Protein AF-A0A1H1R9D0-F1 (afdb_monomer_lite)

Structure (mmCIF, N/CA/C/O backbone):
data_AF-A0A1H1R9D0-F1
#
_entry.id   AF-A0A1H1R9D0-F1
#
loop_
_atom_site.group_PDB
_atom_site.id
_atom_site.type_symbol
_atom_site.label_atom_id
_atom_site.label_alt_id
_atom_site.label_comp_id
_atom_site.label_asym_id
_atom_site.label_entity_id
_atom_site.label_seq_id
_atom_site.pdbx_PDB_ins_code
_atom_site.Cartn_x
_atom_site.Cartn_y
_atom_site.Cartn_z
_atom_site.occupancy
_atom_site.B_iso_or_equiv
_atom_site.auth_seq_id
_atom_site.auth_comp_id
_atom_site.auth_asym_id
_atom_site.auth_atom_id
_atom_site.pdbx_PDB_model_num
ATOM 1 N N . MET A 1 1 ? -3.147 -25.261 20.384 1.00 51.31 1 MET A N 1
ATOM 2 C CA . MET A 1 1 ? -3.220 -24.280 21.496 1.00 51.31 1 MET A CA 1
ATOM 3 C C . MET A 1 1 ? -3.231 -22.815 21.038 1.00 51.31 1 MET A C 1
ATOM 5 O O . MET A 1 1 ? -4.119 -22.096 21.470 1.00 51.31 1 MET A O 1
ATOM 9 N N . LYS A 1 2 ? -2.351 -22.361 20.124 1.00 52.25 2 LYS A N 1
ATOM 10 C CA . LYS A 1 2 ? -2.318 -20.949 19.658 1.00 52.25 2 LYS A CA 1
ATOM 11 C C . LYS A 1 2 ? -3.640 -20.425 19.057 1.00 52.25 2 LYS A C 1
ATOM 13 O O . LYS A 1 2 ? -3.983 -19.272 19.278 1.00 52.25 2 LYS A O 1
ATOM 18 N N . ASN A 1 3 ? -4.405 -21.270 18.360 1.00 53.91 3 ASN A N 1
ATOM 19 C CA . ASN A 1 3 ? -5.672 -20.859 17.737 1.00 53.91 3 ASN A CA 1
ATOM 20 C C . ASN A 1 3 ? -6.796 -20.575 18.749 1.00 53.91 3 ASN A C 1
ATOM 22 O O . ASN A 1 3 ? -7.566 -19.650 18.541 1.00 53.91 3 ASN A O 1
ATOM 26 N N . VAL A 1 4 ? -6.869 -21.312 19.861 1.00 58.56 4 VAL A N 1
ATOM 27 C CA . VAL A 1 4 ? -7.943 -21.147 20.860 1.00 58.56 4 VAL A CA 1
ATOM 28 C C . VAL A 1 4 ? -7.725 -19.881 21.697 1.00 58.56 4 VAL A C 1
ATOM 30 O O . VAL A 1 4 ? -8.655 -19.111 21.905 1.00 58.56 4 VAL A O 1
ATOM 33 N N . VAL A 1 5 ? -6.478 -19.602 22.091 1.00 59.44 5 VAL A N 1
ATOM 34 C CA . VAL A 1 5 ? -6.114 -18.376 22.829 1.00 59.44 5 VAL A CA 1
ATOM 35 C C . VAL A 1 5 ? -6.335 -17.121 21.977 1.00 59.44 5 VAL A C 1
ATOM 37 O O . VAL A 1 5 ? -6.843 -16.118 22.474 1.00 59.44 5 VAL A O 1
ATOM 40 N N . LEU A 1 6 ? -6.027 -17.186 20.675 1.00 61.44 6 LEU A N 1
ATOM 41 C CA . LEU A 1 6 ? -6.288 -16.086 19.744 1.00 61.44 6 LEU A CA 1
ATOM 42 C C . LEU A 1 6 ? -7.794 -15.813 19.583 1.00 61.44 6 LEU A C 1
ATOM 44 O O . LEU A 1 6 ? -8.192 -14.657 19.477 1.00 61.44 6 LEU A O 1
ATOM 48 N N . ILE A 1 7 ? -8.632 -16.857 19.608 1.00 60.56 7 ILE A N 1
ATOM 49 C CA . ILE A 1 7 ? -10.095 -16.725 19.533 1.00 60.56 7 ILE A CA 1
ATOM 50 C C . ILE A 1 7 ? -10.646 -16.001 20.770 1.00 60.56 7 ILE A C 1
ATOM 52 O O . ILE A 1 7 ? -11.399 -15.043 20.614 1.00 60.56 7 ILE A O 1
ATOM 56 N N . TYR A 1 8 ? -10.228 -16.379 21.983 1.00 58.56 8 TYR A N 1
ATOM 57 C CA . TYR A 1 8 ? -10.655 -15.688 23.211 1.00 58.56 8 TYR A CA 1
ATOM 58 C C . TYR A 1 8 ? -10.183 -14.227 23.261 1.00 58.56 8 TYR A C 1
ATOM 60 O O . TYR A 1 8 ? -10.942 -13.355 23.679 1.00 58.56 8 TYR A O 1
ATOM 68 N N . PHE A 1 9 ? -8.972 -13.939 22.771 1.00 65.19 9 PHE A N 1
ATOM 69 C CA . PHE A 1 9 ? -8.471 -12.566 22.666 1.00 65.19 9 PHE A CA 1
ATOM 70 C C . PHE A 1 9 ? -9.308 -11.710 21.699 1.00 65.19 9 PHE A C 1
ATOM 72 O O . PHE A 1 9 ? -9.555 -10.543 21.979 1.00 65.19 9 PHE A O 1
ATOM 79 N N . ILE A 1 10 ? -9.797 -12.290 20.595 1.00 65.00 10 ILE A N 1
ATOM 80 C CA . ILE A 1 10 ? -10.668 -11.603 19.624 1.00 65.00 10 ILE A CA 1
ATOM 81 C C . ILE A 1 10 ? -12.083 -11.373 20.184 1.00 65.00 10 ILE A C 1
ATOM 83 O O . ILE A 1 10 ? -12.690 -10.344 19.888 1.00 65.00 10 ILE A O 1
ATOM 87 N N . LEU A 1 11 ? -12.612 -12.300 20.990 1.00 69.19 11 LEU A N 1
ATOM 88 C CA . LEU A 1 11 ? -13.972 -12.217 21.545 1.00 69.19 11 LEU A CA 1
ATOM 89 C C . LEU A 1 11 ? -14.133 -11.133 22.632 1.00 69.19 11 LEU A C 1
ATOM 91 O O . LEU A 1 11 ? -15.245 -10.650 22.827 1.00 69.19 11 LEU A O 1
ATOM 95 N N . GLY A 1 12 ? -13.045 -10.711 23.291 1.00 78.00 12 GLY A N 1
ATOM 96 C CA . GLY A 1 12 ? -13.025 -9.620 24.283 1.00 78.00 12 GLY A CA 1
ATOM 97 C C . GLY A 1 12 ? -12.301 -8.342 23.833 1.00 78.00 12 GLY A C 1
ATOM 98 O O . GLY A 1 12 ? -12.005 -7.476 24.656 1.00 78.00 12 GLY A O 1
ATOM 99 N N . GLU A 1 13 ? -11.959 -8.229 22.548 1.00 86.06 13 GLU A N 1
ATOM 100 C CA . GLU A 1 13 ? -11.088 -7.169 22.032 1.00 86.06 13 GLU A CA 1
ATOM 101 C C . GLU A 1 13 ? -11.774 -5.790 22.030 1.00 86.06 13 GLU A C 1
ATOM 103 O O . GLU A 1 13 ? -12.853 -5.607 21.456 1.00 86.06 13 GLU A O 1
ATOM 108 N N . LYS A 1 14 ? -11.119 -4.769 22.604 1.00 93.06 14 LYS A N 1
ATOM 109 C CA . LYS A 1 14 ? -11.600 -3.378 22.519 1.00 93.06 14 LYS A CA 1
ATOM 110 C C . LYS A 1 14 ? -11.496 -2.861 21.079 1.00 93.06 14 LYS A C 1
ATOM 112 O O . LYS A 1 14 ? -10.582 -3.228 20.342 1.00 93.06 14 LYS A O 1
ATOM 117 N N . LYS A 1 15 ? -12.377 -1.927 20.689 1.00 90.88 15 LYS A N 1
ATOM 118 C CA . LYS A 1 15 ? -12.395 -1.320 19.336 1.00 90.88 15 LYS A CA 1
ATOM 119 C C . LYS A 1 15 ? -11.011 -0.829 18.876 1.00 90.88 15 LYS A C 1
ATOM 121 O O . LYS A 1 15 ? -10.632 -1.065 17.733 1.00 90.88 15 LYS A O 1
ATOM 126 N N . GLU A 1 16 ? -10.245 -0.211 19.773 1.00 88.00 16 GLU A N 1
ATOM 127 C CA . GLU A 1 16 ? -8.885 0.274 19.500 1.00 88.00 16 GLU A CA 1
ATOM 128 C C . GLU A 1 16 ? -7.887 -0.862 19.211 1.00 88.00 16 GLU A C 1
ATOM 130 O O . GLU A 1 16 ? -7.118 -0.793 18.252 1.00 88.00 16 GLU A O 1
ATOM 135 N N . GLN A 1 17 ? -7.919 -1.933 20.007 1.00 89.81 17 GLN A N 1
ATOM 136 C CA . GLN A 1 17 ? -7.062 -3.108 19.816 1.00 89.81 17 GLN A CA 1
ATOM 137 C C . GLN A 1 17 ? -7.390 -3.794 18.484 1.00 89.81 17 GLN A C 1
ATOM 139 O O . GLN A 1 17 ? -6.488 -4.068 17.689 1.00 89.81 17 GLN A O 1
ATOM 144 N N . LYS A 1 18 ? -8.689 -3.928 18.181 1.00 88.94 18 LYS A N 1
ATOM 145 C CA . LYS A 1 18 ? -9.185 -4.464 16.909 1.00 88.94 18 LYS A CA 1
ATOM 146 C C . LYS A 1 18 ? -8.704 -3.639 15.724 1.00 88.94 18 LYS A C 1
ATOM 148 O O . LYS A 1 18 ? -8.269 -4.210 14.724 1.00 88.94 18 LYS A O 1
ATOM 153 N N . PHE A 1 19 ? -8.750 -2.311 15.831 1.00 90.38 19 PHE A N 1
ATOM 154 C CA . PHE A 1 19 ? -8.216 -1.420 14.805 1.00 90.38 19 PHE A CA 1
ATOM 155 C C . PHE A 1 19 ? -6.719 -1.655 14.589 1.00 90.38 19 PHE A C 1
ATOM 157 O O . PHE A 1 19 ? -6.324 -1.954 13.463 1.00 90.38 19 PHE A O 1
ATOM 164 N N . LYS A 1 20 ? -5.907 -1.608 15.654 1.00 92.62 20 LYS A N 1
ATOM 165 C CA . LYS A 1 20 ? -4.449 -1.807 15.584 1.00 92.62 20 LYS A CA 1
ATOM 166 C C . LYS A 1 20 ? -4.092 -3.145 14.934 1.00 92.62 20 LYS A C 1
ATOM 168 O O . LYS A 1 20 ? -3.367 -3.166 13.944 1.00 92.62 20 LYS A O 1
ATOM 173 N N . ARG A 1 21 ? -4.687 -4.246 15.405 1.00 94.06 21 ARG A N 1
ATOM 174 C CA . ARG A 1 21 ? -4.445 -5.600 14.880 1.00 94.06 21 ARG A CA 1
ATOM 175 C C . ARG A 1 21 ? -4.813 -5.733 13.402 1.00 94.06 21 ARG A C 1
ATOM 177 O O . ARG A 1 21 ? -4.071 -6.330 12.620 1.00 94.06 21 ARG A O 1
ATOM 184 N N . ILE A 1 22 ? -5.977 -5.216 13.003 1.00 93.94 22 ILE A N 1
ATOM 185 C CA . ILE A 1 22 ? -6.428 -5.289 11.607 1.00 93.94 22 ILE A CA 1
ATOM 186 C C . ILE A 1 22 ? -5.554 -4.401 10.715 1.00 93.94 22 ILE A C 1
ATOM 188 O O . ILE A 1 22 ? -5.168 -4.841 9.630 1.00 93.94 22 ILE A O 1
ATOM 192 N N . ALA A 1 23 ? -5.237 -3.185 11.161 1.00 94.88 23 ALA A N 1
ATOM 193 C CA . ALA A 1 23 ? -4.402 -2.242 10.429 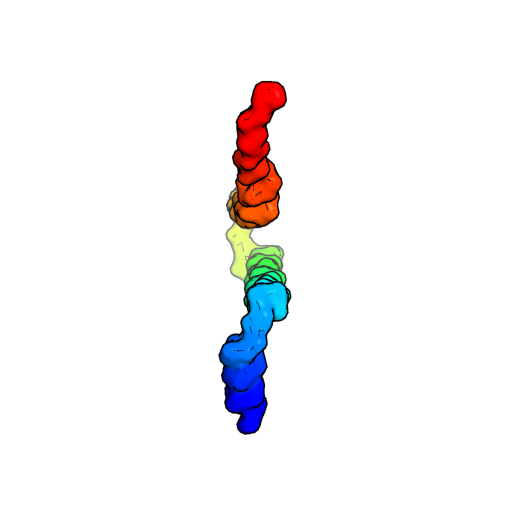1.00 94.88 23 ALA A CA 1
ATOM 194 C C . ALA A 1 23 ? -2.996 -2.809 10.206 1.00 94.88 23 ALA A C 1
ATOM 196 O O . ALA A 1 23 ? -2.557 -2.888 9.062 1.00 94.88 23 ALA A O 1
ATOM 197 N N . GLU A 1 24 ? -2.338 -3.298 11.257 1.00 96.31 24 GLU A N 1
ATOM 198 C CA . GLU A 1 24 ? -0.996 -3.879 11.182 1.00 96.31 24 GLU A CA 1
ATOM 199 C C . GLU A 1 24 ? -0.935 -5.056 10.198 1.00 96.31 24 GLU A C 1
ATOM 201 O O . GLU A 1 24 ? -0.101 -5.083 9.291 1.00 96.31 24 GLU A O 1
ATOM 206 N N . ASN A 1 25 ? -1.876 -6.000 10.298 1.00 95.69 25 ASN A N 1
ATOM 207 C CA . ASN A 1 25 ? -1.941 -7.131 9.374 1.00 95.69 25 ASN A CA 1
ATOM 208 C C . ASN A 1 25 ? -2.159 -6.683 7.917 1.00 95.69 25 ASN A C 1
ATOM 210 O O . ASN A 1 25 ? -1.540 -7.218 6.997 1.00 95.69 25 ASN A O 1
ATOM 214 N N . ARG A 1 26 ? -3.036 -5.698 7.682 1.00 97.44 26 ARG A N 1
ATOM 215 C CA . ARG A 1 26 ? -3.302 -5.172 6.332 1.00 97.44 26 ARG A CA 1
ATOM 216 C C . ARG A 1 26 ? -2.089 -4.442 5.761 1.00 97.44 26 ARG A C 1
ATOM 218 O O . ARG A 1 26 ? -1.721 -4.713 4.622 1.00 97.44 26 ARG A O 1
ATOM 225 N N . VAL A 1 27 ? -1.441 -3.586 6.548 1.00 97.62 27 VAL A N 1
ATOM 226 C CA . VAL A 1 27 ? -0.238 -2.850 6.137 1.00 97.62 27 VAL A CA 1
ATOM 227 C C . VAL A 1 27 ? 0.889 -3.819 5.787 1.00 97.62 27 VAL A C 1
ATOM 229 O O . VAL A 1 27 ? 1.467 -3.711 4.708 1.00 97.62 27 VAL A O 1
ATOM 232 N N . ASN A 1 28 ? 1.137 -4.834 6.617 1.00 97.81 28 ASN A N 1
ATOM 233 C CA . ASN A 1 28 ? 2.155 -5.849 6.336 1.00 97.81 28 ASN A CA 1
ATOM 234 C C . ASN A 1 28 ? 1.886 -6.609 5.027 1.00 97.81 28 ASN A C 1
ATOM 236 O O . ASN A 1 28 ? 2.808 -6.853 4.243 1.00 97.81 28 ASN A O 1
ATOM 240 N N . LYS A 1 29 ? 0.620 -6.943 4.743 1.00 97.88 29 LYS A N 1
ATOM 241 C CA . LYS A 1 29 ? 0.231 -7.563 3.466 1.00 97.88 29 LYS A CA 1
ATOM 242 C C . LYS A 1 29 ? 0.460 -6.629 2.279 1.00 97.88 29 LYS A C 1
ATOM 244 O O . LYS A 1 29 ? 1.018 -7.071 1.279 1.00 97.88 29 LYS A O 1
ATOM 249 N N . ILE A 1 30 ? 0.079 -5.357 2.394 1.00 97.94 30 ILE A N 1
ATOM 250 C CA . ILE A 1 30 ? 0.287 -4.352 1.342 1.00 97.94 30 ILE A CA 1
ATOM 251 C C . ILE A 1 30 ? 1.783 -4.179 1.057 1.00 97.94 30 ILE A C 1
ATOM 253 O O . ILE A 1 30 ? 2.190 -4.267 -0.097 1.00 97.94 30 ILE A O 1
ATOM 257 N N . ILE A 1 31 ? 2.622 -4.031 2.088 1.00 98.31 31 ILE A N 1
ATOM 258 C CA . ILE A 1 31 ? 4.082 -3.919 1.927 1.00 98.31 31 ILE A CA 1
ATOM 259 C C . ILE A 1 31 ? 4.647 -5.144 1.199 1.00 98.31 31 ILE A C 1
ATOM 261 O O . ILE A 1 31 ? 5.464 -5.002 0.288 1.00 98.31 31 ILE A O 1
ATOM 265 N N . LYS A 1 32 ? 4.201 -6.354 1.559 1.00 98.44 32 LYS A N 1
ATOM 266 C CA . LYS A 1 32 ? 4.621 -7.583 0.872 1.00 98.44 32 LYS A CA 1
ATOM 267 C C . LYS A 1 32 ? 4.239 -7.562 -0.611 1.00 98.44 32 LYS A C 1
ATOM 269 O O . LYS A 1 32 ? 5.067 -7.915 -1.444 1.00 98.44 32 LYS A O 1
ATOM 274 N N . LEU A 1 33 ? 3.021 -7.137 -0.940 1.00 98.19 33 LEU A N 1
ATOM 275 C CA . LEU A 1 33 ? 2.559 -7.030 -2.327 1.00 98.19 33 LEU A CA 1
ATOM 276 C C . LEU A 1 33 ? 3.338 -5.969 -3.113 1.00 98.19 33 LEU A C 1
ATOM 278 O O . LEU A 1 33 ? 3.728 -6.236 -4.244 1.00 98.19 33 LEU A O 1
ATOM 282 N N . ILE A 1 34 ? 3.647 -4.818 -2.508 1.00 98.25 34 ILE A N 1
ATOM 283 C CA . ILE A 1 34 ? 4.483 -3.780 -3.132 1.00 98.25 34 ILE A CA 1
ATOM 284 C C . ILE A 1 34 ? 5.888 -4.319 -3.434 1.00 98.25 34 ILE A C 1
ATOM 286 O O . ILE A 1 34 ? 6.422 -4.070 -4.512 1.00 98.25 34 ILE A O 1
ATOM 290 N N . ARG A 1 35 ? 6.484 -5.110 -2.531 1.00 98.31 35 ARG A N 1
ATOM 291 C CA . ARG A 1 35 ? 7.779 -5.768 -2.792 1.00 98.31 35 ARG A CA 1
ATOM 292 C C . ARG A 1 35 ? 7.699 -6.744 -3.968 1.00 98.31 35 ARG A C 1
ATOM 294 O O . ARG A 1 35 ? 8.586 -6.739 -4.812 1.00 98.31 35 ARG A O 1
ATOM 301 N N . LEU A 1 36 ? 6.631 -7.543 -4.048 1.00 98.19 36 LEU A N 1
ATOM 302 C CA . LEU A 1 36 ? 6.407 -8.450 -5.181 1.00 98.19 36 LEU A CA 1
ATOM 303 C C . LEU A 1 36 ? 6.219 -7.689 -6.496 1.00 98.19 36 LEU A C 1
ATOM 305 O O . LEU A 1 36 ? 6.784 -8.096 -7.506 1.00 98.19 36 LEU A O 1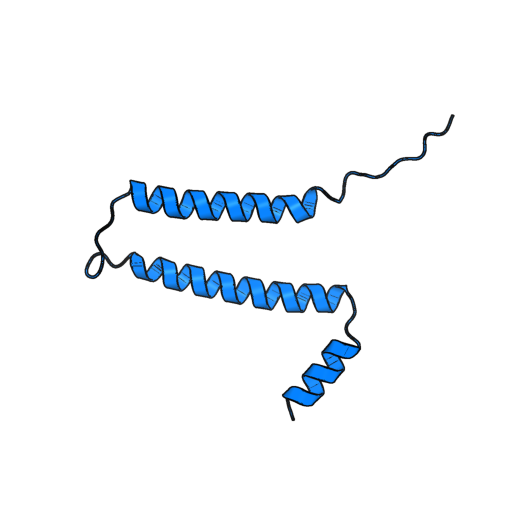
ATOM 309 N N . LEU A 1 37 ? 5.492 -6.571 -6.478 1.00 98.00 37 LEU A N 1
ATOM 310 C CA . LEU A 1 37 ? 5.372 -5.679 -7.629 1.00 98.00 37 LEU A CA 1
ATOM 311 C C . LEU A 1 37 ? 6.747 -5.144 -8.056 1.00 98.00 37 LEU A C 1
ATOM 313 O O . LEU A 1 37 ? 7.067 -5.141 -9.240 1.00 98.00 37 LEU A O 1
ATOM 317 N N . GLY A 1 38 ? 7.597 -4.777 -7.093 1.00 97.88 38 GLY A N 1
ATOM 318 C CA . GLY A 1 38 ? 8.977 -4.358 -7.342 1.00 97.88 38 GLY A CA 1
ATOM 319 C C . GLY A 1 38 ? 9.828 -5.408 -8.065 1.00 97.88 38 GLY A C 1
ATOM 320 O O . GLY A 1 38 ? 10.701 -5.038 -8.848 1.00 97.88 38 GLY A O 1
ATOM 321 N N . ASN A 1 39 ? 9.548 -6.706 -7.904 1.00 97.75 39 ASN A N 1
ATOM 322 C CA . ASN A 1 39 ? 10.263 -7.765 -8.630 1.00 97.75 39 ASN A CA 1
ATOM 323 C C . ASN A 1 39 ? 10.052 -7.695 -10.155 1.00 97.75 39 ASN A C 1
ATOM 325 O O . ASN A 1 39 ? 10.887 -8.201 -10.907 1.00 97.75 39 ASN A O 1
ATOM 329 N N . LEU A 1 40 ? 8.980 -7.041 -10.624 1.00 97.69 40 LEU A N 1
ATOM 330 C CA . LEU A 1 40 ? 8.741 -6.808 -12.053 1.00 97.69 40 LEU A CA 1
ATOM 331 C C . LEU A 1 40 ? 9.740 -5.820 -12.674 1.00 97.69 40 LEU A C 1
ATOM 333 O O . LEU A 1 40 ? 9.856 -5.759 -13.892 1.00 97.69 40 LEU A O 1
ATOM 337 N N . SER A 1 41 ? 10.517 -5.098 -11.858 1.00 97.44 41 SER A N 1
ATOM 338 C CA . SER A 1 41 ? 11.599 -4.221 -12.335 1.00 97.44 41 SER A CA 1
ATOM 339 C C . SER A 1 41 ? 12.742 -4.965 -13.037 1.00 97.44 41 SER A C 1
ATOM 341 O O . SER A 1 41 ? 13.591 -4.349 -13.685 1.00 97.44 41 SER A O 1
ATOM 343 N N . ASN A 1 42 ? 12.802 -6.293 -12.923 1.00 97.75 42 ASN A N 1
ATOM 344 C CA . ASN A 1 42 ? 13.832 -7.072 -13.587 1.00 97.75 42 ASN A CA 1
ATOM 345 C C . ASN A 1 42 ? 13.597 -7.128 -15.106 1.00 97.75 42 ASN A C 1
ATOM 347 O O . ASN A 1 42 ? 12.920 -8.026 -15.615 1.00 97.75 42 ASN A O 1
ATOM 351 N N . LYS A 1 43 ? 14.244 -6.214 -15.839 1.00 96.12 43 LYS A N 1
ATOM 352 C CA . LYS A 1 43 ? 14.169 -6.131 -17.307 1.00 96.12 43 LYS A CA 1
ATOM 353 C C . LYS A 1 43 ? 14.717 -7.350 -18.058 1.00 96.12 43 LYS A C 1
ATOM 355 O O . LYS A 1 43 ? 14.510 -7.458 -19.260 1.00 96.12 43 LYS A O 1
ATOM 360 N N . ARG A 1 44 ? 15.411 -8.279 -17.385 1.00 97.69 44 ARG A N 1
ATOM 361 C CA . ARG A 1 44 ? 15.796 -9.563 -18.001 1.00 97.69 44 ARG A CA 1
ATOM 362 C C . ARG A 1 44 ? 14.584 -10.468 -18.225 1.00 97.69 44 ARG A C 1
ATOM 364 O O . ARG A 1 44 ? 14.584 -11.244 -19.169 1.00 97.69 44 ARG A O 1
ATOM 371 N N . ASN A 1 45 ? 13.571 -10.350 -17.366 1.00 97.44 45 ASN A N 1
ATOM 372 C CA . ASN A 1 45 ? 12.370 -11.185 -17.393 1.00 97.44 45 ASN A CA 1
ATOM 373 C C . ASN A 1 45 ? 11.165 -10.458 -18.002 1.00 97.44 45 ASN A C 1
ATOM 375 O O . ASN A 1 45 ? 10.221 -11.107 -18.443 1.00 97.44 45 ASN A O 1
ATOM 379 N N . TYR A 1 46 ? 11.181 -9.123 -18.005 1.00 97.38 46 TYR A N 1
ATOM 380 C CA . TYR A 1 46 ? 10.037 -8.303 -18.388 1.00 97.38 46 TYR A CA 1
ATOM 381 C C . TYR A 1 46 ? 10.438 -7.164 -19.318 1.00 97.38 46 TYR A C 1
ATOM 383 O O . TYR A 1 46 ? 11.524 -6.596 -19.208 1.00 97.38 46 TYR A O 1
ATOM 391 N N . LYS A 1 47 ? 9.514 -6.781 -20.198 1.00 97.38 47 LYS A N 1
ATOM 392 C CA . LYS A 1 47 ? 9.622 -5.586 -21.030 1.00 97.38 47 LYS A CA 1
ATOM 393 C C . LYS A 1 47 ? 8.515 -4.624 -20.630 1.00 97.38 47 LYS A C 1
ATOM 395 O O . LYS A 1 47 ? 7.359 -5.021 -20.571 1.00 97.38 47 LYS A O 1
ATOM 400 N N . TYR A 1 48 ? 8.901 -3.389 -20.356 1.00 97.50 48 TYR A N 1
ATOM 401 C CA . TYR A 1 48 ? 7.996 -2.302 -20.023 1.00 97.50 48 TYR A CA 1
ATOM 402 C C . TYR A 1 48 ? 8.653 -0.971 -20.384 1.00 97.50 48 TYR A C 1
ATOM 404 O O . TYR A 1 48 ? 9.890 -0.867 -20.424 1.00 97.50 48 TYR A O 1
ATOM 412 N N . ASP A 1 49 ? 7.837 0.044 -20.629 1.00 97.62 49 ASP A N 1
ATOM 413 C CA . ASP A 1 49 ? 8.285 1.421 -20.807 1.00 97.62 49 ASP A CA 1
ATOM 414 C C . ASP A 1 49 ? 8.032 2.285 -19.560 1.00 97.62 49 ASP A C 1
ATOM 416 O O . ASP A 1 49 ? 7.456 1.844 -18.564 1.00 97.62 49 ASP A O 1
ATOM 420 N N . SER A 1 50 ? 8.519 3.527 -19.578 1.00 96.69 50 SER A N 1
ATOM 421 C CA . SER A 1 50 ? 8.324 4.451 -18.458 1.00 96.69 50 SER A CA 1
ATOM 422 C C . SER A 1 50 ? 6.858 4.840 -18.258 1.00 96.69 50 SER A C 1
ATOM 424 O O . SER A 1 50 ? 6.436 4.999 -17.119 1.00 96.69 50 SER A O 1
ATOM 426 N N . LYS A 1 51 ? 6.058 4.923 -19.328 1.00 98.38 51 LYS A N 1
ATOM 427 C CA . LYS A 1 51 ? 4.641 5.310 -19.254 1.00 98.38 51 LYS A CA 1
ATOM 428 C C . LYS A 1 51 ? 3.814 4.244 -18.540 1.00 98.38 51 LYS A C 1
ATOM 430 O O . LYS A 1 51 ? 2.875 4.574 -17.820 1.00 98.38 51 LYS A O 1
ATOM 435 N N . GLU A 1 52 ? 4.131 2.970 -18.744 1.00 98.06 52 GLU A N 1
ATOM 436 C CA . GLU A 1 52 ? 3.499 1.853 -18.040 1.00 98.06 52 GLU A CA 1
ATOM 437 C C . GLU A 1 52 ? 3.823 1.888 -16.544 1.00 98.06 52 GLU A C 1
ATOM 439 O O . GLU A 1 52 ? 2.921 1.739 -15.718 1.00 98.06 52 GLU A O 1
ATOM 444 N N . ILE A 1 53 ? 5.079 2.172 -16.184 1.00 98.06 53 ILE A N 1
ATOM 445 C CA . ILE A 1 53 ? 5.489 2.344 -14.784 1.00 98.06 53 ILE A CA 1
ATOM 446 C C . ILE A 1 53 ? 4.776 3.540 -14.143 1.00 98.06 53 ILE A C 1
ATOM 448 O O . ILE A 1 53 ? 4.223 3.405 -13.049 1.00 98.06 53 ILE A O 1
ATOM 452 N N . ASP A 1 54 ? 4.706 4.674 -14.840 1.00 98.31 54 ASP A N 1
ATOM 453 C CA . ASP A 1 54 ? 4.015 5.872 -14.357 1.00 98.31 54 ASP A CA 1
ATOM 454 C C . ASP A 1 54 ? 2.531 5.596 -14.090 1.00 98.31 54 ASP A C 1
ATOM 456 O O . ASP A 1 54 ? 2.007 5.980 -13.044 1.00 98.31 54 ASP A O 1
ATOM 460 N N . LYS A 1 55 ? 1.851 4.863 -14.983 1.00 98.50 55 LYS A N 1
ATOM 461 C CA . LYS A 1 55 ? 0.447 4.456 -14.793 1.00 98.50 55 LYS A CA 1
ATOM 462 C C . LYS A 1 55 ? 0.255 3.595 -13.545 1.00 98.50 55 LYS A C 1
ATOM 464 O O . LYS A 1 55 ? -0.696 3.827 -12.796 1.00 98.50 55 LYS A O 1
ATOM 469 N N . ILE A 1 56 ? 1.145 2.626 -13.308 1.00 98.12 56 ILE A N 1
ATOM 470 C CA . ILE A 1 56 ? 1.085 1.752 -12.126 1.00 98.12 56 ILE A CA 1
ATOM 471 C C . ILE A 1 56 ? 1.187 2.589 -10.849 1.00 98.12 56 ILE A C 1
ATOM 473 O O . ILE A 1 56 ? 0.345 2.473 -9.955 1.00 98.12 56 ILE A O 1
ATOM 477 N N . PHE A 1 57 ? 2.194 3.457 -10.758 1.00 98.31 57 PHE A N 1
ATOM 478 C CA . PHE A 1 57 ? 2.406 4.250 -9.549 1.00 98.31 57 PHE A CA 1
ATOM 479 C C . PHE A 1 57 ? 1.366 5.353 -9.372 1.00 98.31 57 PHE A C 1
ATOM 481 O O . PHE A 1 57 ? 0.962 5.607 -8.238 1.00 98.31 57 PHE A O 1
ATOM 488 N N . TYR A 1 58 ? 0.864 5.944 -10.457 1.00 98.38 58 TYR A N 1
ATOM 489 C CA . TYR A 1 58 ? -0.253 6.882 -10.397 1.00 98.38 58 TYR A CA 1
ATOM 490 C C . TYR A 1 58 ? -1.490 6.232 -9.769 1.00 98.38 58 TYR A C 1
ATOM 492 O O . TYR A 1 58 ? -2.051 6.778 -8.819 1.00 98.38 58 TYR A O 1
ATOM 500 N N . ALA A 1 59 ? -1.880 5.039 -10.230 1.00 98.25 59 ALA A N 1
ATOM 501 C CA . ALA A 1 59 ? -3.027 4.320 -9.679 1.00 98.25 59 ALA A CA 1
ATOM 502 C C . ALA A 1 59 ? -2.855 4.017 -8.178 1.00 98.25 59 ALA A C 1
ATOM 504 O O . ALA A 1 59 ? -3.759 4.278 -7.383 1.00 98.25 59 ALA A O 1
ATOM 505 N N . LEU A 1 60 ? -1.673 3.539 -7.769 1.00 98.12 60 LEU A N 1
ATOM 506 C CA . LEU A 1 60 ? -1.367 3.268 -6.359 1.00 98.12 60 LEU A CA 1
ATOM 507 C C . LEU A 1 60 ? -1.417 4.535 -5.495 1.00 98.12 60 LEU A C 1
ATOM 509 O O . LEU A 1 60 ? -1.951 4.506 -4.387 1.00 98.12 60 LEU A O 1
ATOM 513 N N . GLN A 1 61 ? -0.879 5.652 -5.987 1.00 98.12 61 GLN A N 1
ATOM 514 C CA . GLN A 1 61 ? -0.901 6.927 -5.271 1.00 98.12 61 GLN A CA 1
ATOM 515 C C . GLN A 1 61 ? -2.322 7.479 -5.117 1.00 98.12 61 GLN A C 1
ATOM 517 O O . GLN A 1 61 ? -2.658 7.964 -4.036 1.00 98.12 61 GLN A O 1
ATOM 522 N N . GLN A 1 62 ? -3.164 7.386 -6.155 1.00 97.94 62 GLN A N 1
ATOM 523 C CA . GLN A 1 62 ? -4.567 7.807 -6.066 1.00 97.94 62 GLN A CA 1
ATOM 524 C C . GLN A 1 62 ? -5.335 6.980 -5.032 1.00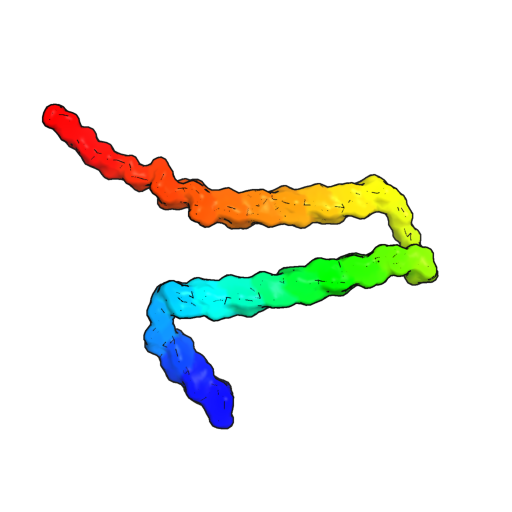 97.94 62 GLN A C 1
ATOM 526 O O . GLN A 1 62 ? -6.032 7.550 -4.193 1.00 97.94 62 GLN A O 1
ATOM 531 N N . GLU A 1 63 ? -5.156 5.657 -5.026 1.00 97.69 63 GLU A N 1
ATOM 532 C CA . GLU A 1 63 ? -5.819 4.785 -4.054 1.00 97.69 63 GLU A CA 1
ATOM 533 C C . GLU A 1 63 ? -5.340 5.060 -2.619 1.00 97.69 63 GLU A C 1
ATOM 535 O O . GLU A 1 63 ? -6.151 5.178 -1.698 1.00 97.69 63 GLU A O 1
ATOM 540 N N . LEU A 1 64 ? -4.028 5.251 -2.420 1.00 97.06 64 LEU A N 1
ATOM 541 C CA . LEU A 1 64 ? -3.473 5.640 -1.119 1.00 97.06 64 LEU A CA 1
ATOM 542 C C . LEU A 1 64 ? -4.033 6.984 -0.641 1.00 97.06 64 LEU A C 1
ATOM 544 O O . LEU A 1 64 ? -4.396 7.116 0.531 1.00 97.06 64 LEU A O 1
ATOM 548 N N . LYS A 1 65 ? -4.124 7.974 -1.536 1.00 96.25 65 LYS A N 1
ATOM 549 C CA . LYS A 1 65 ? -4.695 9.292 -1.236 1.00 96.25 65 LYS A CA 1
ATOM 550 C C . LYS A 1 65 ? -6.165 9.173 -0.832 1.00 96.25 65 LYS A C 1
ATOM 552 O O . LYS A 1 65 ? -6.522 9.660 0.238 1.00 96.25 65 LYS A O 1
ATOM 557 N N . SER A 1 66 ? -6.980 8.499 -1.642 1.00 95.38 66 SER A N 1
ATOM 558 C CA . SER A 1 66 ? -8.408 8.270 -1.382 1.00 95.38 66 SER A CA 1
ATOM 559 C C . SER A 1 66 ? -8.630 7.543 -0.053 1.00 95.38 66 SER A C 1
ATOM 561 O O . SER A 1 66 ? -9.392 7.994 0.803 1.00 95.38 66 SER A O 1
ATOM 563 N N . THR A 1 67 ? -7.878 6.466 0.193 1.00 95.38 67 THR A N 1
ATOM 564 C CA . THR A 1 67 ? -7.954 5.716 1.451 1.00 95.38 67 THR A CA 1
ATOM 565 C C . THR A 1 67 ? -7.582 6.585 2.652 1.00 95.38 67 THR A C 1
ATOM 567 O O . THR A 1 67 ? -8.279 6.538 3.664 1.00 95.38 67 THR A O 1
ATOM 570 N N . LYS A 1 68 ? -6.528 7.412 2.556 1.00 94.56 68 LYS A N 1
ATOM 571 C CA . LYS A 1 68 ? -6.133 8.336 3.632 1.00 94.56 68 LYS A CA 1
ATOM 572 C C . LYS A 1 68 ? -7.214 9.383 3.909 1.00 94.56 68 LYS A C 1
ATOM 574 O O . LYS A 1 68 ? -7.485 9.658 5.073 1.00 94.56 68 LYS A O 1
ATOM 579 N N . GLN A 1 69 ? -7.849 9.926 2.870 1.00 94.56 69 GLN A N 1
ATOM 580 C CA . GLN A 1 69 ? -8.914 10.927 3.014 1.00 94.56 69 GLN A CA 1
ATOM 581 C C . GLN A 1 69 ? -10.093 10.409 3.846 1.00 94.56 69 GLN A C 1
ATOM 583 O O . GLN A 1 69 ? -10.643 11.148 4.655 1.00 94.56 69 GLN A O 1
ATOM 588 N N . ARG A 1 70 ? -10.428 9.117 3.753 1.00 91.69 70 ARG A N 1
ATOM 589 C CA . ARG A 1 70 ? -11.495 8.512 4.571 1.00 91.69 70 ARG A CA 1
ATOM 590 C C . ARG A 1 70 ? -11.241 8.592 6.080 1.00 91.69 70 ARG A C 1
ATOM 592 O O . ARG A 1 70 ? -12.195 8.560 6.841 1.00 91.69 70 ARG A O 1
ATOM 599 N N . PHE A 1 71 ? -9.986 8.718 6.514 1.00 88.75 71 PHE A N 1
ATOM 600 C CA . PHE A 1 71 ? -9.640 8.916 7.927 1.00 88.75 71 PHE A CA 1
ATOM 601 C C . PHE A 1 71 ? -9.718 10.381 8.375 1.00 88.75 71 PHE A C 1
ATOM 603 O O . PHE A 1 71 ? -9.661 10.642 9.571 1.00 88.75 71 PHE A O 1
ATOM 610 N N . THR A 1 72 ? -9.814 11.330 7.439 1.00 84.50 72 THR A N 1
ATOM 611 C CA . THR A 1 72 ? -9.824 12.775 7.721 1.00 84.50 72 THR A CA 1
ATOM 612 C C . THR A 1 72 ? -11.174 13.433 7.445 1.00 84.50 72 THR A C 1
ATOM 614 O O . THR A 1 72 ? -11.449 14.497 7.973 1.00 84.50 72 THR A O 1
ATOM 617 N N . THR A 1 73 ? -12.033 12.832 6.618 1.00 70.06 73 THR A N 1
ATOM 618 C CA . THR A 1 73 ? -13.324 13.433 6.228 1.00 70.06 73 THR A CA 1
ATOM 619 C C . THR A 1 73 ? -14.446 13.205 7.257 1.00 70.06 73 THR A C 1
ATOM 621 O O . THR A 1 73 ? -15.498 13.828 7.154 1.00 70.06 73 THR A O 1
ATOM 624 N N . GLU A 1 74 ? -14.238 12.369 8.281 1.00 56.56 74 GLU A N 1
ATOM 625 C CA . GLU A 1 74 ? -15.226 12.120 9.350 1.00 56.56 74 GLU A CA 1
ATOM 626 C C . GLU A 1 74 ? -15.024 12.991 10.611 1.00 56.56 74 GLU A C 1
ATOM 628 O O . GLU A 1 74 ? -15.854 12.932 11.514 1.00 56.56 74 GLU A O 1
ATOM 633 N N . SER A 1 75 ? -13.973 13.823 10.689 1.00 51.78 75 SER A N 1
ATOM 634 C CA . SER A 1 75 ? -13.680 14.653 11.876 1.00 51.78 75 SER A CA 1
ATOM 635 C C . SER A 1 75 ? -14.230 16.087 11.845 1.00 51.78 75 SER A C 1
ATOM 637 O O . SER A 1 75 ? -14.231 16.729 12.888 1.00 51.78 75 SER A O 1
ATOM 639 N N . ASP A 1 76 ? -14.755 16.573 10.712 1.00 52.09 76 ASP A N 1
ATOM 640 C CA . ASP A 1 76 ? -15.190 17.980 10.555 1.00 52.09 76 ASP A CA 1
ATOM 641 C C . ASP A 1 76 ? -16.709 18.142 10.359 1.00 52.09 76 ASP A C 1
ATOM 643 O O . ASP A 1 76 ? -17.183 19.079 9.716 1.00 52.09 76 ASP A O 1
ATOM 647 N N . LYS A 1 77 ? -17.504 17.229 10.922 1.00 52.28 77 LYS A N 1
ATOM 648 C CA . LYS A 1 77 ? -18.938 17.453 11.158 1.00 52.28 77 LYS A CA 1
ATOM 649 C C . LYS A 1 77 ? -19.219 17.433 12.655 1.00 52.28 77 LYS A C 1
ATOM 651 O O . LYS A 1 77 ? -19.989 16.617 13.150 1.00 52.28 77 LYS A O 1
ATOM 656 N N . GLU A 1 78 ? -18.577 18.338 13.390 1.00 53.75 78 GLU A N 1
ATOM 657 C CA . GLU A 1 78 ? -19.225 18.866 14.586 1.00 53.75 78 GLU A CA 1
ATOM 658 C C . GLU A 1 78 ? -20.440 19.662 14.103 1.00 53.75 78 GLU A C 1
ATOM 660 O O . GLU A 1 78 ? -20.319 20.820 13.697 1.00 53.75 78 GLU A O 1
ATOM 665 N N . ASP A 1 79 ? -21.615 19.032 14.126 1.00 56.81 79 ASP A N 1
ATOM 666 C CA . ASP A 1 79 ? -22.883 19.752 14.192 1.00 56.81 79 ASP A CA 1
ATOM 667 C C . ASP A 1 79 ? -22.853 20.572 15.485 1.00 56.81 79 ASP A C 1
ATOM 669 O O . ASP A 1 79 ? -23.284 20.120 16.546 1.00 56.81 79 ASP A O 1
ATOM 673 N N . LYS A 1 80 ? -22.267 21.773 15.431 1.00 55.62 80 LYS A N 1
ATOM 674 C CA . LYS A 1 80 ? -22.389 22.735 16.520 1.00 55.62 80 LYS A CA 1
ATOM 675 C C . LYS A 1 80 ? -23.874 23.076 16.612 1.00 55.62 80 LYS A C 1
ATOM 677 O O . LYS A 1 80 ? -24.402 23.649 15.656 1.00 55.62 80 LYS A O 1
ATOM 682 N N . PRO A 1 81 ? -24.572 22.748 17.715 1.00 52.94 81 PRO A N 1
ATOM 683 C CA . PRO A 1 81 ? -25.930 23.222 17.882 1.00 52.94 81 PRO A CA 1
ATOM 684 C C . PRO A 1 81 ? -25.884 24.749 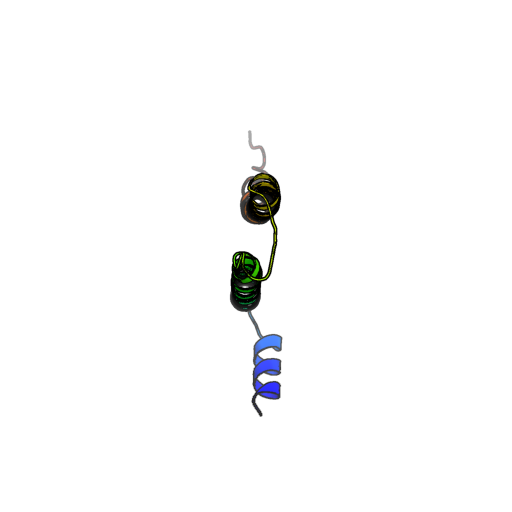17.896 1.00 52.94 81 PRO A C 1
ATOM 686 O O . PRO A 1 81 ? -25.184 25.356 18.710 1.00 52.94 81 PRO A O 1
ATOM 689 N N . PHE A 1 82 ? -26.611 25.355 16.961 1.00 62.06 82 PHE A N 1
ATOM 690 C CA . PHE A 1 82 ? -26.860 26.786 16.952 1.00 62.06 82 PHE A CA 1
ATOM 691 C C . PHE A 1 82 ? -27.430 27.195 18.318 1.00 62.06 82 PHE A C 1
ATOM 693 O O . PHE A 1 82 ? -28.417 26.621 18.785 1.00 62.06 82 PHE A O 1
ATOM 700 N N . LYS A 1 83 ? -26.794 28.172 18.964 1.00 50.47 83 LYS A N 1
ATOM 701 C CA . LYS A 1 83 ? -27.327 28.869 20.135 1.00 50.47 83 LYS A CA 1
ATOM 702 C C . LYS A 1 83 ? -27.366 30.364 19.829 1.00 50.47 83 LYS A C 1
ATOM 704 O O . LYS A 1 83 ? -26.422 30.875 19.230 1.00 50.47 83 LYS A O 1
ATOM 709 N N . LEU A 1 84 ? -28.471 30.996 20.228 1.00 43.97 84 LEU A N 1
ATOM 710 C CA . LEU A 1 84 ? -28.646 32.451 20.280 1.00 4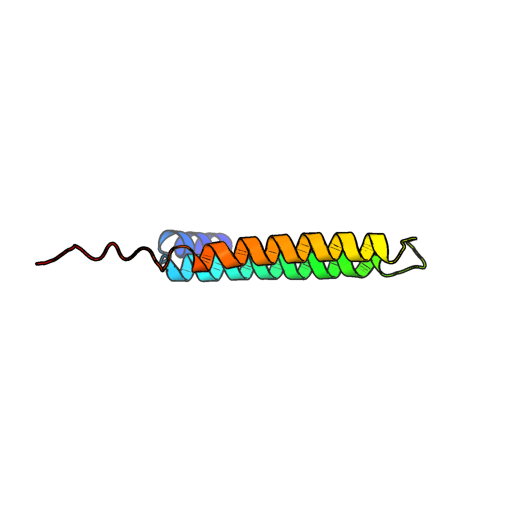3.97 84 LEU A CA 1
ATOM 711 C C . LEU A 1 84 ? -27.681 33.081 21.289 1.00 43.97 84 LEU A C 1
ATOM 713 O O . LEU A 1 84 ? -27.431 32.429 22.332 1.00 43.97 84 LEU A O 1
#

pLDDT: mean 85.04, std 17.79, range [43.97, 98.5]

Foldseek 3Di:
DVVVVVVVCVVPDDPVRVCVVVVVVVVVVVVVVVVVVVVQPPPVVDDDDPVVVVVVVVVVVVVVVVVVVVVVVVPPPPPPPDDD

Radius of gyration: 20.76 Å; chains: 1; bounding box: 44×57×45 Å

Secondary structure (DSSP, 8-state):
-H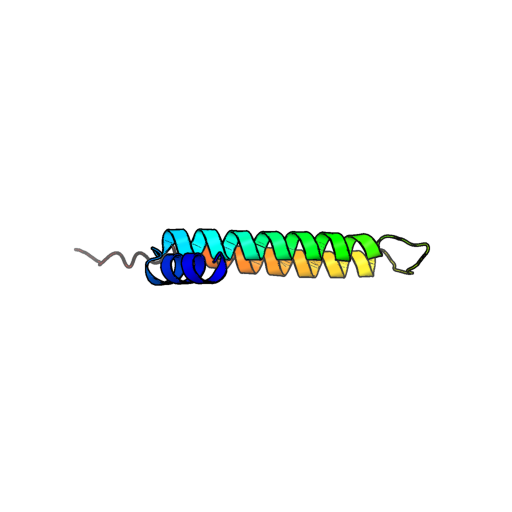HHHHHHHHHT--HHHHHHHHHHHHHHHHHHHHHHHHGGG-TTT----HHHHHHHHHHHHHHHHHHHHTTTTTSS--------

Sequence (84 aa):
MKNVVLIYFILGEKKEQKFKRIAENRVNKIIKLIRLLGNLSNKRNYKYDSKEIDKIFYALQQELKSTKQRFTTESDKEDKPFKL